Protein AF-A0A059LLQ3-F1 (afdb_monomer_lite)

Foldseek 3Di:
DDDDDPPPPPPDDDDDLVVADPDLQRRLVVVCVVPFWADLVRCCVNCVVVADVVGDSVNSQVVAWDWDDPDPPDDTITGGD

Radius of gyration: 15.69 Å; chains: 1; bounding box: 34×19×61 Å

Sequence (81 aa):
GLYLASPCGSRVKHFPVGALPAGPAARFEALFSERPLWAREDLRPFVADLAQPGQTLEALLLRHSRLVQPDPGQPALHAAR

pLDDT: mean 82.13, std 11.76, range [44.88, 93.5]

Structure (mmCIF, N/CA/C/O backbone):
data_AF-A0A059LLQ3-F1
#
_entry.id   AF-A0A059LLQ3-F1
#
loop_
_atom_site.group_PDB
_atom_site.id
_atom_site.type_symbol
_atom_site.label_atom_id
_atom_site.label_alt_id
_atom_site.label_comp_id
_atom_site.label_asym_id
_atom_site.label_entity_id
_atom_site.label_seq_id
_atom_site.pdbx_PDB_ins_code
_atom_site.Cartn_x
_atom_site.Cartn_y
_atom_site.Cartn_z
_atom_site.occupancy
_atom_site.B_iso_or_equiv
_atom_site.auth_seq_id
_atom_site.auth_comp_id
_atom_site.auth_asym_id
_atom_site.auth_atom_id
_atom_site.pdbx_PDB_model_num
ATOM 1 N N . GLY A 1 1 ? 2.285 1.819 -47.889 1.00 44.88 1 GLY A N 1
ATOM 2 C CA . GLY A 1 1 ? 1.481 1.164 -46.835 1.00 44.88 1 GLY A CA 1
ATOM 3 C C . GLY A 1 1 ? 2.271 1.238 -45.547 1.00 44.88 1 GLY A C 1
ATOM 4 O O . GLY A 1 1 ? 3.445 0.918 -45.595 1.00 44.88 1 GLY A O 1
ATOM 5 N N . LEU A 1 2 ? 1.793 1.948 -44.522 1.00 63.41 2 LEU A N 1
ATOM 6 C CA . LEU A 1 2 ? 0.829 1.494 -43.497 1.00 63.41 2 LEU A CA 1
ATOM 7 C C . LEU A 1 2 ? 1.418 0.445 -42.546 1.00 63.41 2 LEU A C 1
ATOM 9 O O . LEU A 1 2 ? 1.483 -0.703 -42.950 1.00 63.41 2 LEU A O 1
ATOM 13 N N . TYR A 1 3 ? 1.734 0.866 -41.312 1.00 52.81 3 TYR A N 1
ATOM 14 C CA . TYR A 1 3 ? 1.412 0.217 -40.022 1.00 52.81 3 TYR A CA 1
ATOM 15 C C . TYR A 1 3 ? 1.439 1.347 -38.963 1.00 52.81 3 TYR A C 1
ATOM 17 O O . TYR A 1 3 ? 2.494 1.895 -38.672 1.00 52.81 3 TYR A O 1
ATOM 25 N N . LEU A 1 4 ? 0.311 1.995 -38.648 1.00 64.88 4 LEU A N 1
ATOM 26 C CA . LEU A 1 4 ? -0.546 1.705 -37.487 1.00 64.88 4 LEU A CA 1
ATOM 27 C C . LEU A 1 4 ? 0.238 1.468 -36.186 1.00 64.88 4 LEU A C 1
ATOM 29 O O . LEU A 1 4 ? 0.482 0.332 -35.801 1.00 64.88 4 LEU A O 1
ATOM 33 N N . ALA A 1 5 ? 0.532 2.542 -35.458 1.00 55.56 5 ALA A N 1
ATOM 34 C CA . ALA A 1 5 ? 0.533 2.479 -34.003 1.00 55.56 5 ALA A CA 1
ATOM 35 C C . ALA A 1 5 ? -0.609 3.377 -33.533 1.00 55.56 5 ALA A C 1
ATOM 37 O O . ALA A 1 5 ? -0.477 4.597 -33.450 1.00 55.56 5 ALA A O 1
ATOM 38 N N . SER A 1 6 ? -1.774 2.761 -33.338 1.00 58.28 6 SER A N 1
ATOM 39 C CA . SER A 1 6 ? -2.916 3.380 -32.678 1.00 58.28 6 SER A CA 1
ATOM 40 C C . SER A 1 6 ? -2.440 4.085 -31.404 1.00 58.28 6 SER A C 1
ATOM 42 O O . SER A 1 6 ? -1.688 3.467 -30.645 1.00 58.28 6 SER A O 1
AT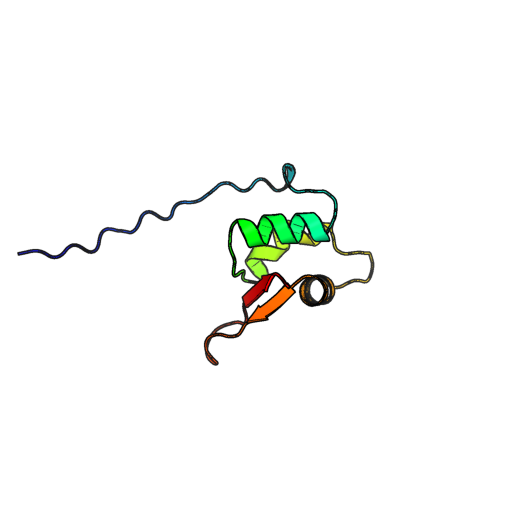OM 44 N N . PRO A 1 7 ? -2.868 5.326 -31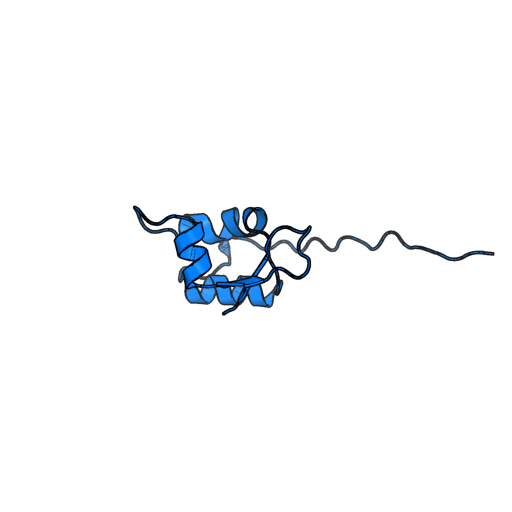.115 1.00 63.28 7 PRO A N 1
ATOM 45 C CA . PRO A 1 7 ? -2.688 5.875 -29.781 1.00 63.28 7 PRO A CA 1
ATOM 46 C C . PRO A 1 7 ? -3.486 4.962 -28.850 1.00 63.28 7 PRO A C 1
ATOM 48 O O . PRO A 1 7 ? -4.717 4.932 -28.914 1.00 63.28 7 PRO A O 1
ATOM 51 N N . CYS A 1 8 ? -2.800 4.105 -28.088 1.00 56.88 8 CYS A N 1
ATOM 52 C CA . CYS A 1 8 ? -3.483 3.185 -27.196 1.00 56.88 8 CYS A CA 1
ATOM 53 C C . CYS A 1 8 ? -4.246 4.050 -26.191 1.00 56.88 8 CYS A C 1
ATOM 55 O O . CYS A 1 8 ? -3.666 4.851 -25.462 1.00 56.88 8 CYS A O 1
ATOM 57 N N . GLY A 1 9 ? -5.576 3.991 -26.263 1.00 62.06 9 GLY A N 1
ATOM 58 C CA . GLY A 1 9 ? -6.439 4.809 -25.430 1.00 62.06 9 GLY A CA 1
ATOM 59 C C . GLY A 1 9 ? -6.115 4.524 -23.974 1.00 62.06 9 GLY A C 1
ATOM 60 O O . GLY A 1 9 ? -6.335 3.411 -23.493 1.00 62.06 9 GLY A O 1
ATOM 61 N N . SER A 1 10 ? -5.568 5.515 -23.279 1.00 63.59 10 SER A N 1
ATOM 62 C CA . SER A 1 10 ? -5.316 5.461 -21.847 1.00 63.59 10 SER A CA 1
ATOM 63 C C . SER A 1 10 ? -6.670 5.327 -21.157 1.00 63.59 10 SER A C 1
ATOM 65 O O . SER A 1 10 ? -7.400 6.300 -20.970 1.00 63.59 10 SER A O 1
ATOM 67 N N . ARG A 1 11 ? -7.064 4.091 -20.836 1.00 60.50 11 ARG A N 1
ATOM 68 C CA . ARG A 1 11 ? -8.321 3.814 -20.142 1.00 60.50 11 ARG A CA 1
ATOM 69 C C . ARG A 1 11 ? -8.164 4.254 -18.691 1.00 60.50 11 ARG A C 1
ATOM 71 O O . ARG A 1 11 ? -7.716 3.487 -17.844 1.00 60.50 11 ARG A O 1
ATOM 78 N N . VAL A 1 12 ? -8.526 5.502 -18.417 1.00 59.94 12 VAL A N 1
ATOM 79 C CA . VAL A 1 12 ? -8.599 6.035 -17.057 1.00 59.94 12 VAL A CA 1
ATOM 80 C C . VAL A 1 12 ? -9.821 5.415 -16.386 1.00 59.94 12 VAL A C 1
ATOM 82 O O . VAL A 1 12 ? -10.960 5.768 -16.686 1.00 59.94 12 VAL A O 1
ATOM 85 N N . LYS A 1 13 ? -9.599 4.440 -15.504 1.00 65.50 13 LYS A N 1
ATOM 86 C CA . LYS A 1 13 ? -10.639 3.976 -14.584 1.00 65.50 13 LYS A CA 1
ATOM 87 C C . LYS A 1 13 ? -10.715 4.956 -13.420 1.00 65.50 13 LYS A C 1
ATOM 89 O O . LYS A 1 13 ? -9.720 5.193 -12.741 1.00 65.50 13 LYS A O 1
ATOM 94 N N . HIS A 1 14 ? -11.900 5.506 -13.181 1.00 65.56 14 HIS A N 1
ATOM 95 C CA . HIS A 1 14 ? -12.157 6.267 -11.969 1.00 65.56 14 HIS A CA 1
ATOM 96 C C . HIS A 1 14 ? -12.232 5.294 -10.789 1.00 65.56 14 HIS A C 1
ATOM 98 O O . HIS A 1 14 ? -13.126 4.449 -10.744 1.00 65.56 14 HIS A O 1
ATOM 104 N N . PHE A 1 15 ? -11.288 5.402 -9.858 1.00 68.19 15 PHE A N 1
ATOM 105 C CA . PHE A 1 15 ? -11.245 4.587 -8.650 1.00 68.19 15 PHE A CA 1
ATOM 106 C C . PHE A 1 15 ? -11.520 5.485 -7.436 1.00 68.19 15 PHE A C 1
ATOM 108 O O . PHE A 1 15 ? -10.607 6.146 -6.937 1.00 68.19 15 PHE A O 1
ATOM 115 N N . PRO A 1 16 ? -12.791 5.617 -7.014 1.00 72.44 16 PRO A N 1
ATOM 116 C CA . PRO A 1 16 ? -13.160 6.561 -5.972 1.00 72.44 16 PRO A CA 1
ATOM 117 C C . PRO A 1 16 ? -12.619 6.106 -4.616 1.00 72.44 16 PRO A C 1
ATOM 119 O O . PRO A 1 16 ? -12.970 5.037 -4.123 1.00 72.44 16 PRO A O 1
ATOM 122 N N . VAL A 1 17 ? -11.838 6.975 -3.969 1.00 68.25 17 VAL A N 1
ATOM 123 C CA . VAL A 1 17 ? -11.314 6.755 -2.609 1.00 68.25 17 VAL A CA 1
ATOM 124 C C . VAL A 1 17 ? -12.447 6.463 -1.613 1.00 68.25 17 VAL A C 1
ATOM 126 O O . VAL A 1 17 ? -12.284 5.645 -0.718 1.00 68.25 17 VAL A O 1
ATOM 129 N N . GLY A 1 18 ? -13.626 7.067 -1.804 1.00 66.56 18 GLY A N 1
ATOM 130 C CA . GLY A 1 18 ? -14.797 6.861 -0.943 1.00 66.56 18 GLY A CA 1
ATOM 131 C C . GLY A 1 18 ? -15.465 5.483 -1.049 1.00 66.56 18 GLY A C 1
ATOM 132 O O . GLY A 1 18 ? -16.271 5.151 -0.188 1.00 66.56 18 GLY A O 1
ATOM 133 N N . ALA A 1 19 ? -15.143 4.679 -2.069 1.00 73.56 19 ALA A N 1
ATOM 134 C CA . ALA A 1 19 ? -15.625 3.297 -2.182 1.00 73.56 19 ALA A CA 1
ATOM 135 C C . ALA A 1 19 ? -14.642 2.276 -1.586 1.00 73.56 19 ALA A C 1
ATOM 137 O O . ALA A 1 19 ? -14.917 1.076 -1.596 1.00 73.56 19 ALA A O 1
ATOM 138 N N . LEU A 1 20 ? -13.483 2.732 -1.098 1.00 79.69 20 LEU A N 1
ATOM 139 C CA . LEU A 1 20 ? -12.475 1.842 -0.548 1.00 79.69 20 LEU A CA 1
ATOM 140 C C . LEU A 1 20 ? -12.865 1.348 0.849 1.00 79.69 20 LEU A C 1
ATOM 142 O O . LEU A 1 20 ? -13.368 2.127 1.662 1.00 79.69 20 LEU A O 1
ATOM 146 N N . PRO A 1 21 ? -12.558 0.080 1.181 1.00 81.88 21 PRO A N 1
ATOM 147 C CA . PRO A 1 21 ? -12.709 -0.424 2.537 1.00 81.88 21 PRO A CA 1
ATOM 148 C C . PRO A 1 21 ? -11.970 0.455 3.556 1.00 81.88 21 PRO A C 1
ATOM 150 O O . PRO A 1 21 ? -10.882 0.971 3.284 1.00 81.88 21 PRO A O 1
ATOM 153 N N . ALA A 1 22 ? -12.543 0.604 4.752 1.00 79.44 22 ALA A N 1
ATOM 154 C CA . ALA A 1 22 ? -11.913 1.341 5.852 1.00 79.44 22 ALA A CA 1
ATOM 155 C C . ALA A 1 22 ? -10.701 0.597 6.446 1.00 79.44 22 ALA A C 1
ATOM 157 O O . ALA A 1 22 ? -9.798 1.211 7.003 1.00 79.44 22 ALA A O 1
ATOM 158 N N . GLY A 1 23 ? -10.670 -0.735 6.331 1.00 84.44 23 GLY A N 1
ATOM 159 C CA . GLY A 1 23 ? -9.573 -1.551 6.842 1.00 84.44 23 GLY A CA 1
ATOM 160 C C . GLY A 1 23 ? -8.339 -1.497 5.931 1.00 84.44 23 GLY A C 1
ATOM 161 O O . GLY A 1 23 ? -8.489 -1.656 4.717 1.00 84.44 23 GLY A O 1
ATOM 162 N N . PRO A 1 24 ? -7.116 -1.365 6.483 1.00 85.75 24 PRO A N 1
ATOM 163 C CA . PRO A 1 24 ? -5.905 -1.244 5.679 1.00 85.75 24 PRO A CA 1
ATOM 164 C C . PRO A 1 24 ? -5.671 -2.468 4.792 1.00 85.75 24 PRO A C 1
ATOM 166 O O . PRO A 1 24 ? -5.485 -2.319 3.590 1.00 85.75 24 PRO A O 1
ATOM 169 N N . ALA A 1 25 ? -5.767 -3.680 5.346 1.00 86.62 25 ALA A N 1
ATOM 170 C CA . ALA A 1 25 ? -5.567 -4.916 4.586 1.00 86.62 25 ALA A CA 1
ATOM 171 C C . ALA A 1 25 ? -6.526 -5.032 3.385 1.00 86.62 25 ALA A C 1
ATOM 173 O O . ALA A 1 25 ? -6.070 -5.192 2.257 1.00 86.62 25 ALA A O 1
ATOM 174 N N . ALA A 1 26 ? -7.832 -4.852 3.616 1.00 88.31 26 ALA A N 1
ATOM 175 C CA . ALA A 1 26 ? -8.850 -4.925 2.566 1.00 88.31 26 ALA A CA 1
ATOM 176 C C . ALA A 1 26 ? -8.680 -3.825 1.503 1.00 88.31 26 ALA A C 1
ATOM 178 O O . ALA A 1 26 ? -8.931 -4.052 0.320 1.00 88.31 26 ALA A O 1
ATOM 179 N N . ARG A 1 27 ? -8.223 -2.628 1.897 1.00 89.94 27 ARG A N 1
ATOM 180 C CA . ARG A 1 27 ? -7.943 -1.546 0.947 1.00 89.94 27 ARG A CA 1
ATOM 181 C C . ARG A 1 27 ? -6.752 -1.866 0.048 1.00 89.94 27 ARG A C 1
ATOM 183 O O . ARG A 1 27 ? -6.845 -1.665 -1.160 1.00 89.94 27 ARG A O 1
ATOM 190 N N . PHE A 1 28 ? -5.656 -2.368 0.617 1.00 89.62 28 PHE A N 1
ATOM 191 C CA . PHE A 1 28 ? -4.502 -2.805 -0.169 1.00 89.62 28 PHE A CA 1
ATOM 192 C C . PHE A 1 28 ? -4.881 -3.935 -1.132 1.00 89.62 28 PHE A C 1
ATOM 19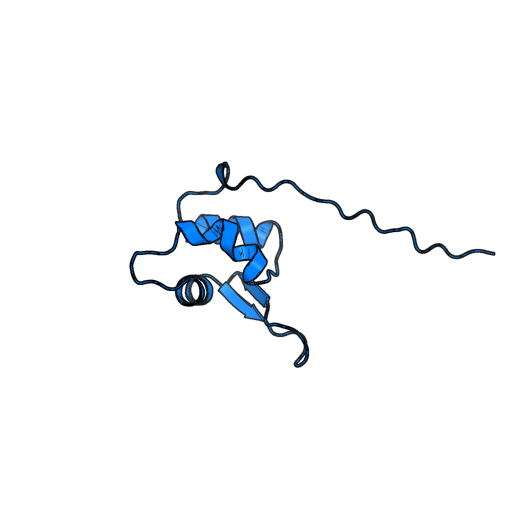4 O O . PHE A 1 28 ? -4.524 -3.870 -2.304 1.00 89.62 28 PHE A O 1
ATOM 201 N N . GLU A 1 29 ? -5.664 -4.915 -0.683 1.00 89.00 29 GLU A N 1
ATOM 202 C CA . GLU A 1 29 ? -6.155 -6.007 -1.530 1.00 89.00 29 GLU A CA 1
ATOM 203 C C . GLU A 1 29 ? -6.982 -5.495 -2.722 1.00 89.00 29 GLU A C 1
ATOM 205 O O . GLU A 1 29 ? -6.735 -5.893 -3.862 1.00 89.00 29 GLU A O 1
ATOM 210 N N . ALA A 1 30 ? -7.894 -4.544 -2.494 1.00 88.50 30 ALA A N 1
ATOM 211 C CA . ALA A 1 30 ? -8.672 -3.914 -3.562 1.00 88.50 30 ALA A CA 1
ATOM 212 C C . ALA A 1 30 ? -7.788 -3.126 -4.552 1.00 88.50 30 ALA A C 1
ATOM 214 O O . ALA A 1 30 ? -7.954 -3.249 -5.766 1.00 88.50 30 ALA A O 1
ATOM 215 N N . LEU A 1 31 ? -6.818 -2.351 -4.050 1.00 89.38 31 LEU A N 1
ATOM 216 C CA . LEU A 1 31 ? -5.881 -1.579 -4.880 1.00 89.38 31 LEU A CA 1
ATOM 217 C C . LEU A 1 31 ? -5.018 -2.484 -5.767 1.00 89.38 31 LEU A C 1
ATOM 219 O O . LEU A 1 31 ? -4.848 -2.213 -6.959 1.00 89.38 31 LEU A O 1
ATOM 223 N N . PHE A 1 32 ? -4.484 -3.565 -5.197 1.00 90.75 32 PHE A N 1
ATOM 224 C CA . PHE A 1 32 ? -3.646 -4.505 -5.936 1.00 90.75 32 PHE A CA 1
ATOM 225 C C . PHE A 1 32 ? -4.440 -5.413 -6.881 1.00 90.75 32 PHE A C 1
ATOM 227 O O . PHE A 1 32 ? -3.896 -5.846 -7.898 1.00 90.75 32 PHE A O 1
ATOM 234 N N . SER A 1 33 ? -5.724 -5.651 -6.594 1.00 88.56 33 SER A N 1
ATOM 235 C CA . SER A 1 33 ? -6.639 -6.343 -7.510 1.00 88.56 33 SER A CA 1
ATOM 236 C C . SER A 1 33 ? -6.926 -5.522 -8.769 1.00 88.56 33 SER A C 1
ATOM 238 O O . SER A 1 33 ? -7.018 -6.084 -9.858 1.00 88.56 33 SER A O 1
ATOM 240 N N . GLU A 1 34 ? -7.028 -4.192 -8.653 1.00 86.62 34 GLU A N 1
ATOM 241 C CA . GLU A 1 34 ? -7.190 -3.315 -9.822 1.00 86.62 34 GLU A CA 1
ATOM 242 C C . GLU A 1 34 ? -5.894 -3.151 -10.621 1.00 86.62 34 GLU A C 1
ATOM 244 O O . GLU A 1 34 ? -5.921 -3.140 -11.856 1.00 86.62 34 GLU A O 1
ATOM 249 N N . ARG A 1 35 ? -4.755 -3.001 -9.935 1.00 88.12 35 ARG A N 1
ATOM 250 C CA . ARG A 1 35 ? -3.445 -2.881 -10.580 1.00 88.12 35 ARG A CA 1
ATOM 251 C C . ARG A 1 35 ? -2.381 -3.613 -9.752 1.00 88.12 35 ARG A C 1
ATOM 253 O O . ARG A 1 35 ? -2.163 -3.251 -8.602 1.00 88.12 35 ARG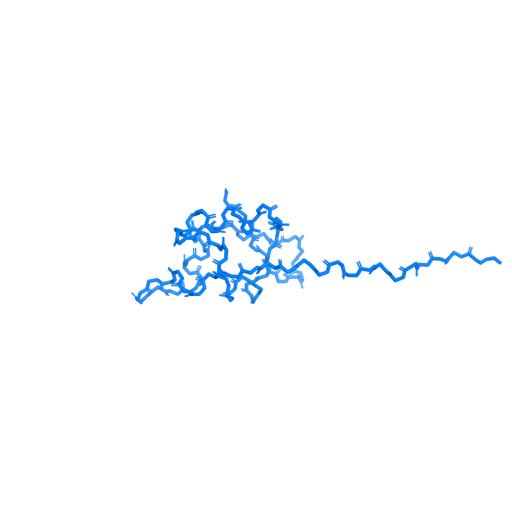 A O 1
ATOM 260 N N . PRO A 1 36 ? -1.657 -4.591 -10.323 1.00 88.94 36 PRO A N 1
ATOM 261 C CA . PRO A 1 36 ? -0.748 -5.440 -9.549 1.00 88.94 36 PRO A CA 1
ATOM 262 C C . PRO A 1 36 ? 0.525 -4.719 -9.081 1.00 88.94 36 PRO A C 1
ATOM 264 O O . PRO A 1 36 ? 1.138 -5.141 -8.103 1.00 88.94 36 PRO A O 1
ATOM 267 N N . LEU A 1 37 ? 0.928 -3.652 -9.780 1.00 91.06 37 LEU A N 1
ATOM 268 C CA . LEU A 1 37 ? 2.138 -2.875 -9.511 1.00 91.06 37 LEU A CA 1
ATOM 269 C C . LEU A 1 37 ? 1.801 -1.392 -9.382 1.00 91.06 37 LEU A C 1
ATOM 271 O O . LEU A 1 37 ? 1.167 -0.815 -10.265 1.00 91.06 37 LEU A O 1
ATOM 275 N N . TRP A 1 38 ? 2.261 -0.763 -8.308 1.00 92.19 38 TRP A N 1
ATOM 276 C CA . TRP A 1 38 ? 2.008 0.648 -8.040 1.00 92.19 38 TRP A CA 1
ATOM 277 C C . TRP A 1 38 ? 3.281 1.416 -7.713 1.00 92.19 38 TRP A C 1
ATOM 279 O O . TRP A 1 38 ? 4.115 0.947 -6.945 1.00 92.19 38 TRP A O 1
ATOM 289 N N . ALA A 1 39 ? 3.389 2.643 -8.218 1.00 91.69 39 ALA A N 1
ATOM 290 C CA . ALA A 1 39 ? 4.357 3.599 -7.698 1.00 91.69 39 ALA A CA 1
ATOM 291 C C . ALA A 1 39 ? 3.909 4.122 -6.323 1.00 91.69 39 ALA A C 1
ATOM 293 O O . ALA A 1 39 ? 2.713 4.196 -6.021 1.00 91.69 39 ALA A O 1
ATOM 294 N N . ARG A 1 40 ? 4.875 4.518 -5.490 1.00 89.69 40 ARG A N 1
ATOM 295 C CA . ARG A 1 40 ? 4.605 5.071 -4.156 1.00 89.69 40 ARG A CA 1
ATOM 296 C C . ARG A 1 40 ? 3.734 6.327 -4.226 1.00 89.69 40 ARG A C 1
ATOM 298 O O . ARG A 1 40 ? 2.762 6.441 -3.481 1.00 89.69 40 ARG A O 1
ATOM 305 N N . GLU A 1 41 ? 4.080 7.256 -5.116 1.00 90.50 41 GLU A N 1
ATOM 306 C CA . GLU A 1 41 ? 3.309 8.477 -5.380 1.00 90.50 41 GLU A CA 1
ATOM 307 C C . GLU A 1 41 ? 1.852 8.198 -5.760 1.00 90.50 41 GLU A C 1
ATOM 309 O O . GLU A 1 41 ? 0.965 8.885 -5.257 1.00 90.50 41 GLU A O 1
ATOM 314 N N . ASP A 1 42 ? 1.600 7.162 -6.562 1.00 89.62 42 ASP A N 1
ATOM 315 C CA . ASP A 1 42 ? 0.243 6.787 -6.963 1.00 89.62 42 ASP A CA 1
ATOM 316 C C . ASP A 1 42 ? -0.548 6.155 -5.815 1.00 89.62 42 ASP A C 1
ATOM 318 O O . ASP A 1 42 ? -1.753 6.357 -5.717 1.00 89.62 42 ASP A O 1
ATOM 322 N N . LEU A 1 43 ? 0.107 5.381 -4.941 1.00 89.56 43 LEU A N 1
ATOM 323 C CA . LEU A 1 43 ? -0.550 4.753 -3.790 1.00 89.56 43 LEU A CA 1
ATOM 324 C C . LEU A 1 43 ? -0.902 5.762 -2.702 1.00 89.56 43 LEU A C 1
ATOM 326 O O . LEU A 1 43 ? -1.953 5.645 -2.067 1.00 89.56 43 LEU A O 1
ATOM 330 N N . ARG A 1 44 ? -0.033 6.754 -2.484 1.00 89.88 44 ARG A N 1
ATOM 331 C CA . ARG A 1 44 ? -0.154 7.756 -1.420 1.00 89.88 44 ARG A CA 1
ATOM 332 C C . ARG A 1 44 ? -1.578 8.304 -1.225 1.00 89.88 44 ARG A C 1
ATOM 334 O O . ARG A 1 44 ? -2.041 8.226 -0.090 1.00 89.88 44 ARG A O 1
ATOM 341 N N . PRO A 1 45 ? -2.297 8.830 -2.236 1.00 89.56 45 PRO A N 1
ATOM 342 C CA . PRO A 1 45 ? -3.636 9.393 -2.029 1.00 89.56 45 PRO A CA 1
ATOM 343 C C . PRO A 1 45 ? -4.680 8.378 -1.537 1.00 89.56 45 PRO A C 1
ATOM 345 O O . PRO A 1 45 ? -5.663 8.782 -0.924 1.00 89.56 45 PRO A O 1
ATOM 348 N N . PHE A 1 46 ? -4.476 7.078 -1.764 1.00 88.19 46 PHE A N 1
ATOM 349 C CA . PHE A 1 46 ? -5.423 6.031 -1.369 1.00 88.19 46 PHE A CA 1
ATOM 350 C C . PHE A 1 46 ? -5.158 5.470 0.027 1.00 88.19 46 PHE A C 1
ATOM 352 O O . PHE A 1 46 ? -6.085 4.973 0.667 1.00 88.19 46 PHE A O 1
ATOM 359 N N . VAL A 1 47 ? -3.905 5.510 0.490 1.00 89.06 47 VAL A N 1
ATOM 360 C CA . VAL A 1 47 ? -3.492 4.861 1.747 1.00 89.06 47 VAL A CA 1
ATOM 361 C C . VAL A 1 47 ? -2.941 5.830 2.793 1.00 89.06 47 VAL A C 1
ATOM 363 O O . VAL A 1 47 ? -2.674 5.412 3.914 1.00 89.06 47 VAL A O 1
ATOM 366 N N . ALA A 1 48 ? -2.782 7.119 2.471 1.00 87.00 48 ALA A N 1
ATOM 367 C CA . ALA A 1 48 ? -2.284 8.110 3.426 1.00 87.00 48 ALA A CA 1
ATOM 368 C C . ALA A 1 48 ? -3.194 8.277 4.652 1.00 87.00 48 ALA A C 1
ATOM 370 O O . ALA A 1 48 ? -2.675 8.536 5.733 1.00 87.00 48 ALA A O 1
ATOM 371 N N . ASP A 1 49 ? -4.513 8.100 4.510 1.00 87.12 49 ASP A N 1
ATOM 372 C CA . ASP A 1 49 ? -5.440 8.181 5.650 1.00 87.12 49 ASP A CA 1
ATOM 373 C C . ASP A 1 49 ? -5.342 6.968 6.589 1.00 87.12 49 ASP A C 1
ATOM 375 O O . ASP A 1 49 ? -5.660 7.070 7.768 1.00 87.12 49 ASP A O 1
ATOM 379 N N . LEU A 1 50 ? -4.838 5.836 6.087 1.00 86.94 50 LEU A N 1
ATOM 380 C CA . LEU A 1 50 ? -4.648 4.618 6.873 1.00 86.94 50 LEU A CA 1
ATOM 381 C C . LEU A 1 50 ? -3.416 4.678 7.7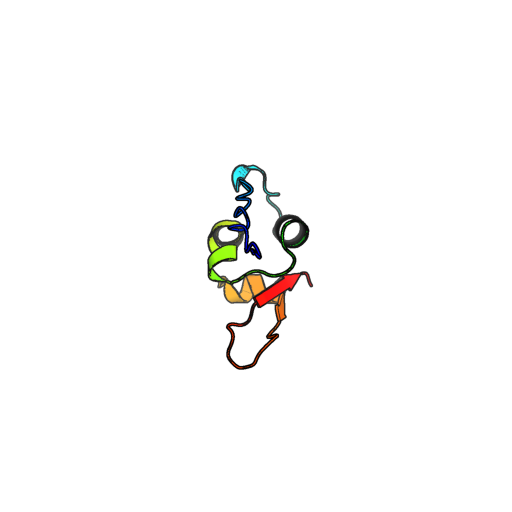87 1.00 86.94 50 LEU A C 1
ATOM 383 O O . LEU A 1 50 ? -3.244 3.802 8.638 1.00 86.94 50 LEU A O 1
ATOM 387 N N . ALA A 1 51 ? -2.529 5.657 7.590 1.00 87.25 51 ALA A N 1
ATOM 388 C CA . ALA A 1 51 ? -1.319 5.793 8.386 1.00 87.25 51 ALA A CA 1
ATOM 389 C C . 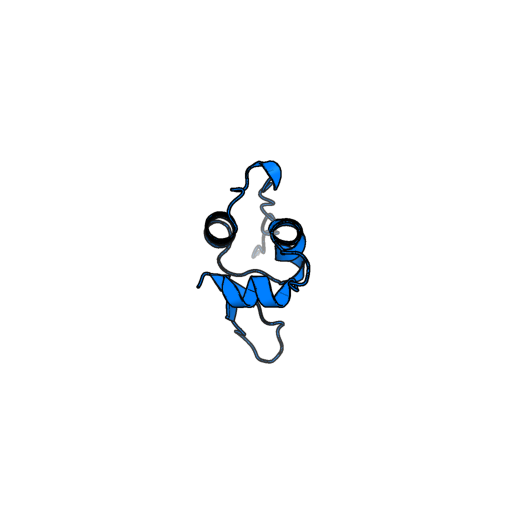ALA A 1 51 ? -1.670 6.195 9.827 1.00 87.25 51 ALA A C 1
ATOM 391 O O . ALA A 1 51 ? -2.313 7.214 10.077 1.00 87.25 51 ALA A O 1
ATOM 392 N N . GLN A 1 52 ? -1.219 5.391 10.790 1.00 85.44 52 GLN A N 1
ATOM 393 C CA . GLN A 1 52 ? -1.386 5.689 12.213 1.00 85.44 52 GLN A CA 1
ATOM 394 C C . GLN A 1 52 ? -0.525 6.892 12.641 1.00 85.44 52 GLN A C 1
ATOM 396 O O . GLN A 1 52 ? 0.519 7.147 12.033 1.00 85.44 52 GLN A O 1
ATOM 401 N N . PRO A 1 53 ? -0.896 7.622 13.710 1.00 84.12 53 PRO A N 1
ATOM 402 C CA . PRO A 1 53 ? -0.057 8.692 14.244 1.00 84.12 53 PRO A CA 1
ATOM 403 C C . PRO A 1 53 ? 1.331 8.152 14.621 1.00 84.12 53 PRO A C 1
ATOM 405 O O . PRO A 1 53 ? 1.456 7.238 15.432 1.00 84.12 53 PRO A O 1
ATOM 408 N N . GLY A 1 54 ? 2.377 8.709 14.004 1.00 86.56 54 GLY A N 1
ATOM 409 C CA . GLY A 1 54 ? 3.767 8.262 14.171 1.00 86.56 54 GLY A CA 1
ATOM 410 C C . GLY A 1 54 ? 4.225 7.172 13.192 1.00 86.56 54 GLY A C 1
ATOM 411 O O . GLY A 1 54 ? 5.405 6.826 13.183 1.00 86.56 54 GLY A O 1
ATOM 412 N N . GLN A 1 55 ? 3.339 6.656 12.336 1.00 88.88 55 GLN A N 1
ATOM 413 C CA . GLN A 1 55 ? 3.697 5.722 11.272 1.00 88.88 55 GLN A CA 1
ATOM 414 C C . GLN A 1 55 ? 3.955 6.467 9.960 1.00 88.88 55 GLN A C 1
ATOM 416 O O . GLN A 1 55 ? 3.149 7.279 9.510 1.00 88.88 55 GLN A O 1
ATOM 421 N N . THR A 1 56 ? 5.080 6.168 9.311 1.00 89.88 56 THR A N 1
ATOM 422 C CA . THR A 1 56 ? 5.368 6.699 7.977 1.00 89.88 56 THR A CA 1
ATOM 423 C C . THR A 1 56 ? 4.605 5.919 6.909 1.00 89.88 56 THR A C 1
ATOM 425 O O . THR A 1 56 ? 4.346 4.723 7.055 1.00 89.88 56 THR A O 1
ATOM 428 N N . LEU A 1 57 ? 4.298 6.581 5.789 1.00 89.06 57 LEU A N 1
ATOM 429 C CA . LEU A 1 57 ? 3.710 5.921 4.622 1.00 89.06 57 LEU A CA 1
ATOM 430 C C . LEU A 1 57 ? 4.558 4.724 4.168 1.00 89.06 57 LEU A C 1
ATOM 432 O O . LEU A 1 57 ? 4.016 3.676 3.847 1.00 89.06 57 LEU A O 1
ATOM 436 N N . GLU A 1 58 ? 5.886 4.849 4.188 1.00 89.50 58 GLU A N 1
ATOM 437 C CA . GLU A 1 58 ? 6.785 3.750 3.821 1.00 89.50 58 GLU A CA 1
ATOM 438 C C . GLU A 1 58 ? 6.648 2.553 4.759 1.00 89.50 58 GLU A C 1
ATOM 440 O O . GLU A 1 58 ? 6.561 1.423 4.289 1.00 89.50 58 GLU A O 1
ATOM 445 N N . ALA A 1 59 ? 6.559 2.780 6.072 1.00 90.62 59 ALA A N 1
ATOM 446 C CA . ALA A 1 59 ? 6.353 1.702 7.035 1.00 90.62 59 ALA A CA 1
ATOM 447 C C . ALA A 1 59 ? 5.003 0.993 6.822 1.00 90.62 59 ALA A C 1
ATOM 449 O O . ALA A 1 59 ? 4.933 -0.234 6.912 1.00 90.62 59 ALA A O 1
ATOM 450 N N . LEU A 1 60 ? 3.945 1.747 6.498 1.00 91.38 60 LEU A N 1
ATOM 451 C CA . LEU A 1 60 ? 2.642 1.187 6.127 1.00 91.38 60 LEU A CA 1
ATOM 452 C C . LEU A 1 60 ? 2.759 0.330 4.854 1.00 91.38 60 LEU A C 1
ATOM 454 O O . LEU A 1 60 ? 2.306 -0.816 4.828 1.00 91.38 60 LEU A O 1
ATOM 458 N N . LEU A 1 61 ? 3.405 0.863 3.813 1.00 91.38 61 LEU A N 1
ATOM 459 C CA . LEU A 1 61 ? 3.594 0.175 2.539 1.00 91.38 61 LEU A CA 1
ATOM 460 C C . LEU A 1 61 ? 4.419 -1.100 2.709 1.00 91.38 61 LEU A C 1
ATOM 462 O O . LEU A 1 61 ? 3.975 -2.153 2.271 1.00 91.38 61 LEU A O 1
ATOM 466 N N . LEU A 1 62 ? 5.564 -1.057 3.386 1.00 90.69 62 LEU A N 1
ATOM 467 C CA . LEU A 1 62 ? 6.407 -2.237 3.617 1.00 90.69 62 LEU A CA 1
ATOM 468 C C . LEU A 1 62 ? 5.697 -3.327 4.434 1.00 90.69 62 LEU A C 1
ATOM 470 O O . LEU A 1 62 ? 6.029 -4.506 4.324 1.00 90.69 62 LEU A O 1
ATOM 474 N N . ARG A 1 63 ? 4.707 -2.954 5.254 1.00 91.31 63 ARG A N 1
ATOM 475 C CA . ARG A 1 63 ? 3.913 -3.913 6.028 1.00 91.31 63 ARG A CA 1
ATOM 476 C C . ARG A 1 63 ? 2.881 -4.651 5.177 1.00 91.31 63 ARG A C 1
ATOM 478 O O . ARG A 1 63 ? 2.661 -5.841 5.406 1.00 91.31 63 ARG A O 1
ATOM 485 N N . HIS A 1 64 ? 2.262 -3.958 4.223 1.00 89.75 64 HIS A N 1
ATOM 486 C CA . HIS A 1 64 ? 1.141 -4.466 3.422 1.00 89.75 64 HIS A CA 1
ATOM 487 C C . HIS A 1 64 ? 1.492 -4.780 1.958 1.00 89.75 64 HIS A C 1
ATOM 489 O O . HIS A 1 64 ? 0.658 -5.308 1.226 1.00 89.75 64 HIS A O 1
ATOM 495 N N . SER A 1 65 ? 2.714 -4.482 1.526 1.00 92.81 65 SER A N 1
ATOM 496 C CA . SER A 1 65 ? 3.193 -4.669 0.158 1.00 92.81 65 SER A CA 1
ATOM 497 C C . SER A 1 65 ? 4.651 -5.121 0.149 1.00 92.81 65 SER A C 1
ATOM 499 O O . SER A 1 65 ? 5.374 -4.963 1.134 1.00 92.81 65 SER A O 1
ATOM 501 N N . ARG A 1 66 ? 5.096 -5.665 -0.981 1.00 92.12 66 ARG A N 1
ATOM 502 C CA . ARG A 1 66 ? 6.504 -5.952 -1.268 1.00 92.12 66 ARG A CA 1
ATOM 503 C C . ARG A 1 66 ? 7.027 -4.989 -2.327 1.00 92.12 66 ARG A C 1
ATOM 505 O O . ARG A 1 66 ? 6.295 -4.638 -3.251 1.00 92.12 66 ARG A O 1
ATOM 512 N N . LEU A 1 67 ? 8.291 -4.594 -2.207 1.00 91.31 67 LEU A N 1
ATOM 513 C CA . LEU A 1 67 ? 8.978 -3.839 -3.251 1.00 91.31 67 LEU A CA 1
ATOM 514 C C . LEU A 1 67 ? 9.446 -4.790 -4.354 1.00 91.31 67 LEU A C 1
ATOM 516 O O . LEU A 1 67 ? 10.039 -5.833 -4.087 1.00 91.31 67 LEU A O 1
ATOM 520 N N . VAL A 1 68 ? 9.171 -4.410 -5.593 1.00 91.44 68 VAL A N 1
ATOM 521 C CA . VAL A 1 68 ? 9.578 -5.098 -6.812 1.00 91.44 68 VAL A CA 1
ATOM 522 C C . VAL A 1 68 ? 10.361 -4.097 -7.645 1.00 91.44 68 VAL A C 1
ATOM 524 O O . VAL A 1 68 ? 9.829 -3.069 -8.057 1.00 91.44 68 VAL A O 1
ATOM 527 N N . GLN A 1 69 ? 11.630 -4.402 -7.894 1.00 89.19 69 GLN A N 1
ATOM 528 C CA . GLN A 1 69 ? 12.464 -3.654 -8.824 1.00 89.19 69 GLN A CA 1
ATOM 529 C C . GLN A 1 69 ? 12.700 -4.533 -10.059 1.00 89.19 69 GLN A C 1
ATOM 531 O O . GLN A 1 69 ? 13.509 -5.457 -9.989 1.00 89.19 69 GLN A O 1
ATOM 536 N N . PRO A 1 70 ? 11.959 -4.314 -11.160 1.00 80.19 70 PRO A N 1
ATOM 537 C CA . PRO A 1 70 ? 12.131 -5.104 -12.376 1.00 80.19 70 PRO A CA 1
ATOM 538 C C . PRO A 1 70 ? 13.427 -4.756 -13.117 1.00 80.19 70 PRO A C 1
ATOM 540 O O . PRO A 1 70 ? 13.995 -5.622 -13.773 1.00 80.19 70 PRO A O 1
ATOM 543 N N . ASP A 1 71 ? 13.899 -3.513 -12.993 1.00 87.12 71 ASP A N 1
ATOM 544 C CA . ASP A 1 71 ? 15.111 -3.022 -13.641 1.00 87.12 71 ASP A CA 1
ATOM 545 C C . ASP A 1 71 ? 15.904 -2.113 -12.680 1.00 87.12 71 ASP A C 1
ATOM 547 O O . ASP A 1 71 ? 15.290 -1.286 -11.996 1.00 87.12 71 ASP A O 1
ATOM 551 N N . PRO A 1 72 ? 17.243 -2.232 -12.603 1.00 80.69 72 PRO A N 1
ATOM 552 C CA . PRO A 1 72 ? 18.074 -1.421 -11.709 1.00 80.69 72 PRO A CA 1
ATOM 553 C C . PRO A 1 72 ? 18.059 0.086 -12.030 1.00 80.69 72 PRO A C 1
ATOM 555 O O . PRO A 1 72 ? 18.473 0.880 -11.185 1.00 80.69 72 PRO A O 1
ATOM 558 N N . GLY A 1 73 ? 17.582 0.498 -13.211 1.00 84.62 73 GLY A N 1
ATOM 559 C CA . GLY A 1 73 ? 17.401 1.902 -13.595 1.00 84.62 73 GLY A CA 1
ATOM 560 C C . GLY A 1 73 ? 16.000 2.466 -13.333 1.00 84.62 73 GLY A C 1
ATOM 561 O O . GLY A 1 73 ? 15.775 3.652 -13.575 1.00 84.62 73 GLY A O 1
ATOM 562 N N . GLN A 1 74 ? 15.053 1.649 -12.860 1.00 82.06 74 GLN A N 1
ATOM 563 C CA . GLN A 1 74 ? 13.670 2.066 -12.625 1.00 82.06 74 GLN A CA 1
ATOM 564 C C . GLN A 1 74 ? 13.344 2.177 -11.129 1.00 82.06 74 GLN A C 1
ATOM 566 O O . GLN A 1 74 ? 13.903 1.443 -10.302 1.00 82.06 74 GLN A O 1
ATOM 571 N N . PRO A 1 75 ? 12.425 3.089 -10.754 1.00 83.62 75 PRO A N 1
ATOM 572 C CA . PRO A 1 75 ? 11.967 3.193 -9.378 1.00 83.62 75 PRO A CA 1
ATOM 573 C C . PRO A 1 75 ? 11.306 1.884 -8.940 1.00 83.62 75 PRO A C 1
ATOM 575 O O . PRO A 1 75 ? 10.607 1.225 -9.711 1.00 83.62 75 PRO A O 1
ATOM 578 N N . ALA A 1 76 ? 11.526 1.509 -7.681 1.00 89.25 76 ALA A N 1
ATOM 579 C CA . ALA A 1 76 ? 10.906 0.322 -7.119 1.00 89.25 76 ALA A CA 1
ATOM 580 C C . ALA A 1 76 ? 9.379 0.497 -7.052 1.00 89.25 76 ALA A C 1
ATOM 582 O O . ALA A 1 76 ? 8.866 1.542 -6.646 1.00 89.25 76 ALA A O 1
ATOM 583 N N . LEU A 1 77 ? 8.659 -0.547 -7.450 1.00 92.81 77 LEU A N 1
ATOM 584 C CA . LEU A 1 77 ? 7.203 -0.601 -7.452 1.00 92.81 77 LEU A CA 1
ATOM 585 C C . LEU A 1 77 ? 6.710 -1.423 -6.262 1.00 92.81 77 LEU A C 1
ATOM 587 O O . LEU A 1 77 ? 7.385 -2.334 -5.794 1.00 92.81 77 LEU A O 1
ATOM 591 N N . HIS A 1 78 ? 5.507 -1.136 -5.791 1.00 93.50 78 HIS A N 1
ATOM 592 C CA . HIS A 1 78 ? 4.832 -1.883 -4.740 1.00 93.50 78 HIS A CA 1
ATOM 593 C C . HIS A 1 78 ? 3.887 -2.920 -5.347 1.00 93.50 78 HIS A C 1
ATOM 595 O O . HIS A 1 78 ? 3.075 -2.588 -6.213 1.00 93.50 78 HIS A O 1
ATOM 601 N N . ALA A 1 79 ? 3.966 -4.154 -4.857 1.00 91.88 79 ALA A N 1
ATOM 602 C CA . ALA A 1 79 ? 3.060 -5.250 -5.191 1.00 91.88 79 ALA A CA 1
ATOM 603 C C . ALA A 1 79 ? 2.390 -5.803 -3.926 1.00 91.88 79 ALA A C 1
ATOM 605 O O . ALA A 1 79 ? 2.965 -5.708 -2.839 1.00 91.88 79 ALA A O 1
ATOM 606 N N . ALA A 1 80 ? 1.211 -6.420 -4.062 1.00 89.12 80 ALA A N 1
ATOM 607 C CA . ALA A 1 80 ? 0.573 -7.139 -2.956 1.00 89.12 80 ALA A CA 1
ATOM 608 C C . ALA A 1 80 ? 1.537 -8.149 -2.333 1.00 89.12 80 ALA A C 1
ATOM 610 O O . ALA A 1 80 ? 2.360 -8.748 -3.035 1.00 89.12 80 ALA A O 1
ATOM 611 N N . ARG A 1 81 ? 1.433 -8.325 -1.015 1.00 80.88 81 ARG A N 1
ATOM 612 C CA . ARG A 1 81 ? 2.165 -9.383 -0.330 1.00 80.88 81 ARG A CA 1
ATOM 613 C C . ARG A 1 81 ? 1.574 -10.743 -0.664 1.00 80.88 81 ARG A C 1
ATOM 615 O O . ARG A 1 81 ? 0.341 -10.882 -0.548 1.00 80.88 81 ARG A O 1
#

Secondary structure (DSSP, 8-state):
----------------GGGS-SSHHHHHHHHHHH-SEE-HHHHHHHHGGGPPTT--HHHHHHHHEEEE-SSTTSPPEEEE-